Protein AF-A0A4R2CIY2-F1 (afdb_monomer_lite)

Sequence (79 aa):
MRLFVVHDDAGTIYQAVRCPSDAPAPALQTAPGLQFSEVDPPEGFREDADLREFVNNHRAENMARPRGSVVRLTTPEDQ

Radius of gyration: 16.54 Å; chains: 1; bounding box: 28×32×55 Å

Secondary structure (DSSP, 8-state):
-EEEEEEETT--EEEEEEE-TTSPPP---PPTTEEEEEEPPPTT--SHHHHHHHHHHHHHHHHHS-S------------

Structure (mmCIF, N/CA/C/O backbone):
data_AF-A0A4R2CIY2-F1
#
_entry.id   AF-A0A4R2CIY2-F1
#
loop_
_atom_site.group_PDB
_atom_site.id
_atom_site.type_symbol
_atom_site.label_atom_id
_atom_site.label_alt_id
_atom_site.label_comp_id
_atom_site.label_asym_id
_atom_site.label_entity_id
_atom_site.label_seq_id
_atom_site.pdbx_PDB_ins_code
_atom_site.Cartn_x
_atom_site.Cartn_y
_atom_site.Cartn_z
_atom_site.occupancy
_atom_site.B_iso_or_equiv
_atom_site.auth_seq_id
_atom_site.auth_comp_id
_atom_site.auth_asym_id
_atom_site.auth_atom_id
_atom_site.pdbx_PDB_model_num
ATOM 1 N N . MET A 1 1 ? -14.070 1.783 6.237 1.00 77.69 1 MET A N 1
ATOM 2 C CA . MET A 1 1 ? -12.670 1.333 6.386 1.00 77.69 1 MET A CA 1
ATOM 3 C C . MET A 1 1 ? -11.860 2.060 5.336 1.00 77.69 1 MET A C 1
ATOM 5 O O . MET A 1 1 ? -12.373 2.207 4.238 1.00 77.69 1 MET A O 1
ATOM 9 N N . ARG A 1 2 ? -10.663 2.541 5.667 1.00 82.38 2 ARG A N 1
ATOM 10 C CA . ARG A 1 2 ? -9.755 3.192 4.715 1.00 82.38 2 ARG A CA 1
ATOM 11 C C . ARG A 1 2 ? -8.590 2.264 4.419 1.00 82.38 2 ARG A C 1
ATOM 13 O O . ARG A 1 2 ? -8.118 1.577 5.330 1.00 82.38 2 ARG A O 1
ATOM 20 N N . LEU A 1 3 ? -8.148 2.227 3.170 1.00 85.69 3 LEU A N 1
ATOM 21 C CA . LEU A 1 3 ? -6.974 1.471 2.767 1.00 85.69 3 LEU A CA 1
ATOM 22 C C . LEU A 1 3 ? -5.874 2.456 2.406 1.00 85.69 3 LEU A C 1
ATOM 24 O O . LEU A 1 3 ? -6.088 3.402 1.659 1.00 85.69 3 LEU A O 1
ATOM 28 N N . PHE A 1 4 ? -4.692 2.227 2.949 1.00 87.31 4 PHE A N 1
ATOM 29 C CA . PHE A 1 4 ? -3.528 3.016 2.616 1.00 87.31 4 PHE A CA 1
ATOM 30 C C . PHE A 1 4 ? -2.458 2.136 2.002 1.00 87.31 4 PHE A C 1
ATOM 32 O O . PHE A 1 4 ? -2.255 1.002 2.437 1.00 87.31 4 PHE A O 1
ATOM 39 N N . VAL A 1 5 ? -1.755 2.660 1.009 1.00 88.12 5 VAL A N 1
ATOM 40 C CA . VAL A 1 5 ? -0.730 1.924 0.275 1.00 88.12 5 VAL A CA 1
ATOM 41 C C . VAL A 1 5 ? 0.567 2.711 0.233 1.00 88.12 5 VAL A C 1
ATOM 43 O O . VAL A 1 5 ? 0.573 3.933 0.099 1.00 88.12 5 VAL A O 1
ATOM 46 N N . VAL A 1 6 ? 1.673 1.985 0.347 1.00 89.31 6 VAL A N 1
ATOM 47 C CA . VAL A 1 6 ? 3.021 2.498 0.125 1.00 89.31 6 VAL A CA 1
ATOM 48 C C . VAL A 1 6 ? 3.467 2.032 -1.249 1.00 89.31 6 VAL A C 1
ATOM 50 O O . VAL A 1 6 ? 3.536 0.824 -1.500 1.00 89.31 6 VAL A O 1
ATOM 53 N N . HIS A 1 7 ? 3.777 2.977 -2.128 1.00 88.62 7 HIS A N 1
ATOM 54 C CA . HIS A 1 7 ? 4.158 2.697 -3.506 1.00 88.62 7 HIS A CA 1
ATOM 55 C C . HIS A 1 7 ? 5.343 3.547 -3.961 1.00 88.62 7 HIS A C 1
ATOM 57 O O . HIS A 1 7 ? 5.591 4.611 -3.404 1.00 88.62 7 HIS A O 1
ATOM 63 N N . ASP A 1 8 ? 6.094 3.089 -4.961 1.00 88.50 8 ASP A N 1
ATOM 64 C CA . ASP A 1 8 ? 7.094 3.943 -5.618 1.00 88.50 8 ASP A CA 1
ATOM 65 C C . ASP A 1 8 ? 6.468 4.810 -6.726 1.00 88.50 8 ASP A C 1
ATOM 67 O O . ASP A 1 8 ? 5.263 4.744 -6.988 1.00 88.50 8 ASP A O 1
ATOM 71 N N . ASP A 1 9 ? 7.294 5.633 -7.372 1.00 85.06 9 ASP A N 1
ATOM 72 C CA . ASP A 1 9 ? 6.898 6.526 -8.469 1.00 85.06 9 ASP A CA 1
ATOM 73 C C . ASP A 1 9 ? 6.347 5.774 -9.698 1.00 85.06 9 ASP A C 1
ATOM 75 O O . ASP A 1 9 ? 5.440 6.249 -10.374 1.00 85.06 9 ASP A O 1
ATOM 79 N N . ALA A 1 10 ? 6.803 4.540 -9.940 1.00 83.50 10 ALA A N 1
ATOM 80 C CA . ALA A 1 10 ? 6.258 3.655 -10.970 1.00 83.50 10 ALA A CA 1
ATOM 81 C C . ALA A 1 10 ? 4.923 2.996 -10.570 1.00 83.50 10 ALA A C 1
ATOM 83 O O . ALA A 1 10 ? 4.408 2.149 -11.305 1.00 83.50 10 ALA A O 1
ATOM 84 N N . GLY A 1 11 ? 4.380 3.330 -9.395 1.00 81.44 11 GLY A N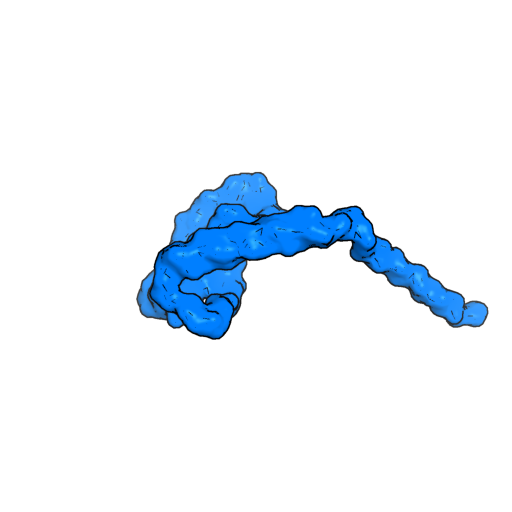 1
ATOM 85 C CA . GLY A 1 11 ? 3.123 2.788 -8.886 1.00 81.44 11 GLY A CA 1
ATOM 86 C C . GLY A 1 11 ? 3.218 1.343 -8.392 1.00 81.44 11 GLY A C 1
ATOM 87 O O . GLY A 1 11 ? 2.188 0.691 -8.232 1.00 81.44 11 GLY A O 1
ATOM 88 N N . THR A 1 12 ? 4.417 0.796 -8.154 1.00 85.25 12 THR A N 1
ATOM 89 C CA . THR A 1 12 ? 4.531 -0.537 -7.539 1.00 85.25 12 THR A CA 1
ATOM 90 C C . THR A 1 12 ? 4.173 -0.432 -6.070 1.00 85.25 12 THR A C 1
ATOM 92 O O . THR A 1 12 ? 4.824 0.299 -5.330 1.00 85.25 12 THR A O 1
ATOM 95 N N . ILE A 1 13 ? 3.171 -1.188 -5.632 1.00 87.56 13 ILE A N 1
ATOM 96 C CA . ILE A 1 13 ? 2.779 -1.238 -4.226 1.00 87.56 13 ILE A CA 1
ATOM 97 C C . ILE A 1 13 ? 3.683 -2.228 -3.484 1.00 87.56 13 ILE A C 1
ATOM 99 O O . ILE A 1 13 ? 3.801 -3.392 -3.870 1.00 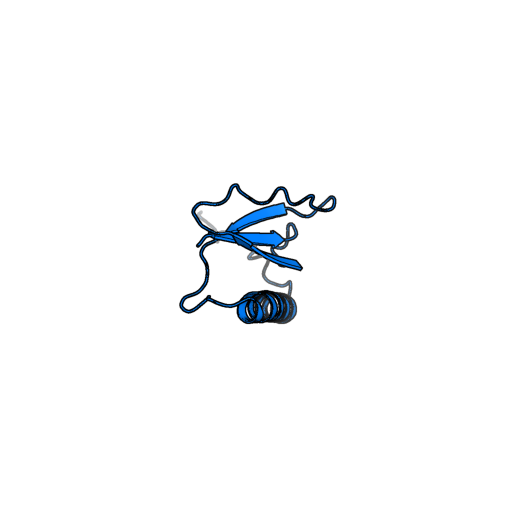87.56 13 ILE A O 1
ATOM 103 N N . TYR A 1 14 ? 4.315 -1.768 -2.405 1.00 85.75 14 TYR A N 1
ATOM 104 C CA . TYR A 1 14 ? 5.177 -2.585 -1.540 1.00 85.75 14 TYR A CA 1
ATOM 105 C C . TYR A 1 14 ? 4.475 -3.001 -0.256 1.00 85.75 14 TYR A C 1
ATOM 107 O O . TYR A 1 14 ? 4.769 -4.061 0.296 1.00 85.75 14 TYR A O 1
ATOM 115 N N . GLN A 1 15 ? 3.561 -2.162 0.223 1.00 86.44 15 GLN A N 1
ATOM 116 C CA . GLN A 1 15 ? 2.846 -2.385 1.465 1.00 86.44 15 GLN A CA 1
ATOM 117 C C . GLN A 1 1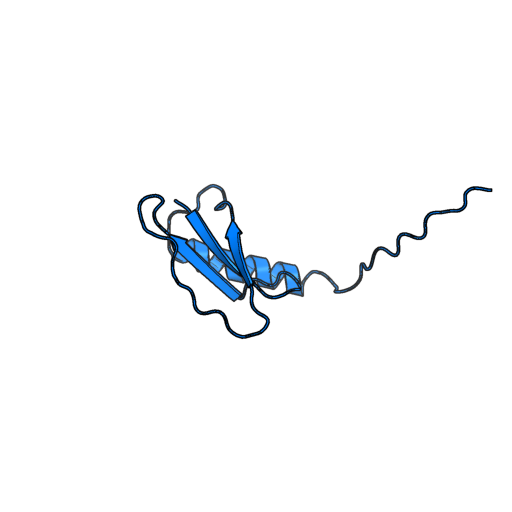5 ? 1.438 -1.814 1.358 1.00 86.44 15 GLN A C 1
ATOM 119 O O . GLN A 1 15 ? 1.234 -0.762 0.758 1.00 86.44 15 GLN A O 1
ATOM 124 N N . ALA A 1 16 ? 0.483 -2.497 1.975 1.00 87.25 16 ALA A N 1
ATOM 125 C CA . ALA A 1 16 ? -0.872 -2.012 2.160 1.00 87.25 16 ALA A CA 1
ATOM 126 C C . ALA A 1 16 ? -1.228 -2.123 3.646 1.00 87.25 16 ALA A C 1
ATOM 128 O O . ALA A 1 16 ? -0.863 -3.098 4.304 1.00 87.25 16 ALA A O 1
ATOM 129 N N . VAL A 1 17 ? -1.917 -1.119 4.178 1.00 85.06 17 VAL A N 1
ATOM 130 C CA . VAL A 1 17 ? -2.328 -1.036 5.579 1.00 85.06 17 VAL A CA 1
ATOM 131 C C . VAL A 1 17 ? -3.789 -0.629 5.634 1.00 85.06 17 VAL A C 1
ATOM 133 O O . VAL A 1 17 ? -4.183 0.417 5.118 1.00 85.06 17 VAL A O 1
ATOM 136 N N . ARG A 1 18 ? -4.600 -1.450 6.300 1.00 81.88 18 ARG A N 1
ATOM 137 C CA . ARG A 1 18 ? -5.985 -1.099 6.603 1.00 81.88 18 ARG A CA 1
ATOM 138 C C . ARG A 1 18 ? -6.039 -0.203 7.830 1.00 81.88 18 ARG A C 1
ATOM 140 O O . ARG A 1 18 ? -5.383 -0.468 8.835 1.00 81.88 18 ARG A O 1
ATOM 147 N N . CYS A 1 19 ? -6.862 0.829 7.763 1.00 81.56 19 CYS A N 1
ATOM 148 C CA . CYS A 1 19 ? -7.123 1.702 8.890 1.00 81.56 19 CYS A CA 1
ATOM 149 C C . CYS A 1 19 ? -8.638 1.809 9.121 1.00 81.56 19 CYS A C 1
ATOM 151 O O . CYS A 1 19 ? -9.407 1.986 8.165 1.00 81.56 19 CYS A O 1
ATOM 153 N N . PRO A 1 20 ? -9.110 1.708 10.374 1.00 80.69 20 PRO A N 1
ATOM 154 C CA . PRO A 1 20 ? -10.487 2.044 10.704 1.00 80.69 20 PRO A CA 1
ATOM 155 C C . PRO A 1 20 ? -10.828 3.459 10.221 1.00 80.69 20 PRO A C 1
ATOM 157 O O . PRO A 1 20 ? -9.997 4.365 10.271 1.00 80.69 20 PRO A O 1
ATOM 160 N N . SER A 1 21 ? -12.066 3.676 9.772 1.00 78.69 21 SER A N 1
ATOM 161 C CA . SER A 1 21 ? -12.505 5.025 9.377 1.00 78.69 21 SER A CA 1
ATOM 162 C C . SER A 1 21 ? -12.464 6.014 10.548 1.00 78.69 21 SER A C 1
ATOM 164 O O . SER A 1 21 ? -12.255 7.197 10.322 1.00 78.69 21 SER A O 1
ATOM 166 N N . ASP A 1 22 ? -12.602 5.509 11.775 1.00 80.50 22 ASP A N 1
ATOM 167 C CA . ASP A 1 22 ? -12.609 6.284 13.022 1.00 80.50 22 ASP A CA 1
ATOM 168 C C . ASP A 1 22 ? -11.206 6.481 13.635 1.00 80.50 22 ASP A C 1
ATOM 170 O O . ASP A 1 22 ? -11.011 7.297 14.529 1.00 80.50 22 ASP A O 1
ATOM 174 N N . ALA A 1 23 ? -10.196 5.754 13.146 1.00 78.19 23 ALA A N 1
ATOM 175 C CA . ALA A 1 23 ? -8.828 5.872 13.641 1.00 78.19 23 ALA A CA 1
ATOM 176 C C . ALA A 1 23 ? -8.069 6.986 12.901 1.00 78.19 23 ALA A C 1
ATOM 178 O O . ALA A 1 23 ? -8.323 7.206 11.716 1.00 78.19 23 ALA A O 1
ATOM 179 N N . PRO A 1 24 ? -7.110 7.677 13.542 1.00 75.25 24 PRO A N 1
ATOM 180 C CA . PRO A 1 24 ? -6.229 8.606 12.840 1.00 75.25 24 PRO A CA 1
ATOM 181 C C . PRO A 1 24 ? -5.426 7.875 11.755 1.00 75.25 24 PRO A C 1
ATOM 183 O O . PRO A 1 24 ? -5.103 6.695 11.900 1.00 75.25 24 PRO A O 1
ATOM 186 N N . ALA A 1 25 ? -5.104 8.584 10.667 1.00 70.75 25 ALA A N 1
ATOM 187 C CA . ALA A 1 25 ? -4.293 8.023 9.590 1.00 70.75 25 ALA A CA 1
ATOM 188 C C . ALA A 1 25 ? -2.964 7.490 10.157 1.00 70.75 25 ALA A C 1
ATOM 190 O O . ALA A 1 25 ? -2.358 8.149 11.012 1.00 70.75 25 ALA A O 1
ATOM 191 N N . PRO A 1 26 ? -2.506 6.306 9.720 1.00 71.88 26 PRO A N 1
ATOM 192 C CA . PRO A 1 26 ? -1.284 5.736 10.251 1.00 71.88 26 PRO A CA 1
ATOM 193 C C . PRO A 1 26 ? -0.109 6.621 9.829 1.00 71.88 26 PRO A C 1
ATOM 195 O O . PRO A 1 26 ? 0.072 6.910 8.647 1.00 71.88 26 PRO A O 1
ATOM 198 N N . ALA A 1 27 ? 0.696 7.054 10.800 1.00 69.75 27 ALA A N 1
ATOM 199 C CA . ALA A 1 27 ? 1.944 7.760 10.539 1.00 69.75 27 ALA A CA 1
ATOM 200 C C . ALA A 1 27 ? 2.978 6.757 10.005 1.00 69.75 27 ALA A C 1
ATOM 202 O O . ALA A 1 27 ? 3.825 6.256 10.745 1.00 69.75 27 ALA A O 1
ATOM 203 N N . LEU A 1 28 ? 2.857 6.400 8.727 1.00 70.69 28 LEU A N 1
ATOM 204 C CA . LEU A 1 28 ? 3.805 5.516 8.069 1.00 70.69 28 LEU A CA 1
ATOM 205 C C . LEU A 1 28 ? 5.023 6.319 7.639 1.00 70.69 28 LEU A C 1
ATOM 207 O O . LEU A 1 28 ? 4.955 7.202 6.787 1.00 70.69 28 LEU A O 1
ATOM 211 N N . GLN A 1 29 ? 6.157 5.991 8.245 1.00 74.25 29 GLN A N 1
ATOM 212 C CA . GLN A 1 29 ? 7.443 6.512 7.828 1.00 74.25 29 GLN A CA 1
ATOM 213 C C . GLN A 1 29 ? 7.865 5.751 6.567 1.00 74.25 29 GLN A C 1
ATOM 215 O O . GLN A 1 29 ? 8.297 4.600 6.640 1.00 74.25 29 GLN A O 1
ATOM 220 N N . THR A 1 30 ? 7.673 6.360 5.397 1.00 77.06 30 THR A N 1
ATOM 221 C CA . THR A 1 30 ? 8.088 5.757 4.128 1.00 77.06 30 THR A CA 1
ATOM 222 C C . THR A 1 30 ? 9.582 5.965 3.893 1.00 77.06 30 THR A C 1
ATOM 224 O O . THR A 1 30 ? 10.172 6.969 4.297 1.00 77.06 30 THR A O 1
ATOM 227 N N . ALA A 1 31 ? 10.224 4.985 3.255 1.00 82.00 31 ALA A N 1
ATOM 228 C CA . ALA A 1 31 ? 11.602 5.138 2.804 1.00 82.00 31 ALA A CA 1
ATOM 229 C C . ALA A 1 31 ? 11.692 6.223 1.707 1.00 82.00 31 ALA A C 1
ATOM 231 O O . ALA A 1 31 ? 10.714 6.447 0.989 1.00 82.00 31 ALA A O 1
ATOM 232 N N . PRO A 1 32 ? 12.848 6.889 1.529 1.00 82.31 32 PRO A N 1
ATOM 233 C CA . PRO A 1 32 ? 13.033 7.847 0.442 1.00 82.31 32 PRO A CA 1
ATOM 234 C C . PRO A 1 32 ? 12.749 7.201 -0.922 1.00 82.31 32 PRO A C 1
ATOM 236 O O . PRO A 1 32 ? 13.251 6.119 -1.222 1.00 82.31 32 PRO A O 1
ATOM 239 N N . GLY A 1 33 ? 11.931 7.874 -1.735 1.00 82.38 33 GLY A N 1
ATOM 240 C CA . GLY A 1 33 ? 11.441 7.361 -3.021 1.00 82.38 33 GLY A CA 1
ATOM 241 C C . GLY A 1 33 ? 10.138 6.556 -2.939 1.00 82.38 33 GLY A C 1
ATOM 242 O O . GLY A 1 33 ? 9.606 6.178 -3.980 1.00 82.38 33 GLY A O 1
ATOM 243 N N . LEU A 1 34 ? 9.602 6.326 -1.735 1.00 87.94 34 LEU A N 1
ATOM 244 C CA . LEU A 1 34 ? 8.286 5.728 -1.529 1.00 87.94 34 LEU A CA 1
ATOM 245 C C . LEU A 1 34 ? 7.268 6.781 -1.090 1.00 87.94 34 LEU A C 1
ATOM 247 O O . LEU A 1 34 ? 7.500 7.581 -0.180 1.00 87.94 34 LEU A O 1
ATOM 251 N N . GLN A 1 35 ? 6.116 6.730 -1.738 1.00 86.62 35 GLN A N 1
ATOM 252 C CA . GLN A 1 35 ? 4.957 7.569 -1.510 1.00 86.62 35 GLN A CA 1
ATOM 253 C C . GLN A 1 35 ? 3.897 6.788 -0.741 1.00 86.62 35 GLN A C 1
ATOM 255 O O . GLN A 1 35 ? 3.849 5.556 -0.776 1.00 86.62 35 GLN A O 1
ATOM 260 N N . PHE A 1 36 ? 3.060 7.526 -0.026 1.00 88.25 36 PHE A N 1
ATOM 261 C CA . PHE A 1 36 ? 1.978 6.990 0.779 1.00 88.25 36 PHE A CA 1
ATOM 262 C C . PHE A 1 36 ? 0.670 7.645 0.356 1.00 88.25 36 PHE A C 1
ATOM 264 O O . PHE A 1 36 ? 0.563 8.871 0.399 1.00 88.25 36 PHE A O 1
ATOM 271 N N . SER A 1 37 ? -0.310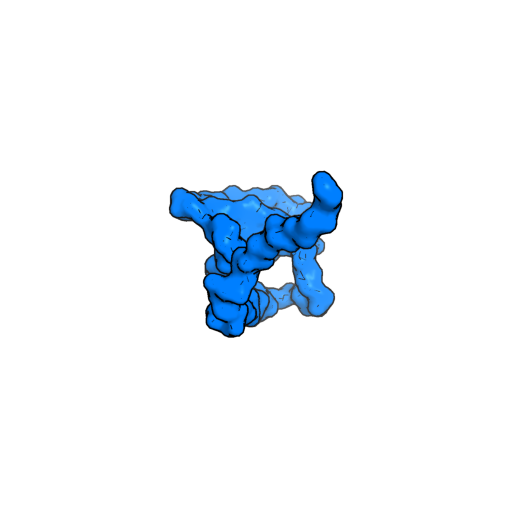 6.825 -0.020 1.00 87.31 37 SER A N 1
ATOM 272 C CA . SER A 1 37 ? -1.587 7.294 -0.560 1.00 87.31 37 SER A CA 1
ATOM 273 C C . SER A 1 37 ? -2.756 6.510 0.027 1.00 87.31 37 SER A C 1
ATOM 275 O O . SER A 1 37 ? -2.654 5.304 0.268 1.00 87.31 37 SER A O 1
ATOM 277 N N . GLU A 1 38 ? -3.875 7.197 0.251 1.00 88.44 38 GLU A N 1
ATOM 278 C CA . GLU A 1 38 ? -5.162 6.563 0.542 1.00 88.44 38 GLU A CA 1
ATOM 279 C C . GLU A 1 38 ? -5.784 6.079 -0.770 1.00 88.44 38 GLU A C 1
ATOM 281 O O . GLU A 1 38 ? -5.774 6.799 -1.768 1.00 88.44 38 GLU A O 1
ATOM 286 N N . VAL A 1 39 ? -6.302 4.856 -0.772 1.00 85.50 39 VAL A N 1
ATOM 287 C CA . VAL A 1 39 ? -6.989 4.250 -1.913 1.00 85.50 39 VAL A CA 1
ATOM 288 C C . VAL A 1 39 ? -8.286 3.606 -1.451 1.00 85.50 39 VAL A C 1
ATOM 290 O O . VAL A 1 39 ? -8.435 3.212 -0.289 1.00 85.50 39 VAL A O 1
ATOM 293 N N . ASP A 1 40 ? -9.221 3.460 -2.380 1.00 82.50 40 ASP A N 1
ATOM 294 C CA . ASP A 1 40 ? -10.436 2.710 -2.118 1.00 82.50 40 ASP A CA 1
ATOM 295 C C . ASP A 1 40 ? -10.117 1.214 -1.973 1.00 82.50 40 ASP A C 1
ATOM 297 O O . ASP A 1 40 ? -9.441 0.632 -2.831 1.00 82.50 40 ASP A O 1
ATOM 301 N N . PRO A 1 41 ? -10.573 0.565 -0.887 1.00 76.88 41 PRO A N 1
ATOM 302 C CA . PRO A 1 41 ? -10.441 -0.873 -0.762 1.00 76.88 41 PRO A CA 1
ATOM 303 C C . PRO A 1 41 ? -11.268 -1.576 -1.852 1.00 76.88 41 PRO A C 1
ATOM 305 O O . PRO A 1 41 ? -12.398 -1.159 -2.122 1.00 76.88 41 PRO A O 1
ATOM 308 N N . PRO A 1 42 ? -10.752 -2.669 -2.441 1.00 75.19 42 PRO A N 1
ATOM 309 C CA . PRO A 1 42 ? -11.518 -3.517 -3.347 1.00 75.19 42 PRO A CA 1
ATOM 310 C C . PRO A 1 42 ? -12.842 -3.995 -2.735 1.00 75.19 42 PRO A C 1
ATOM 312 O O . PRO A 1 42 ? -13.000 -4.092 -1.515 1.00 75.19 42 PRO A O 1
ATOM 315 N N . GLU A 1 43 ? -13.803 -4.357 -3.581 1.00 73.81 43 GLU A N 1
ATOM 316 C CA . GLU A 1 43 ? -15.038 -4.971 -3.099 1.00 73.81 43 GLU A CA 1
ATOM 317 C C . GLU A 1 43 ? -14.723 -6.300 -2.387 1.00 73.81 43 GLU A C 1
ATOM 319 O O . GLU A 1 43 ? -13.979 -7.132 -2.899 1.00 73.81 43 GLU A O 1
ATOM 324 N N . GLY A 1 44 ? -15.254 -6.486 -1.174 1.00 69.50 44 GLY A N 1
ATOM 325 C CA . GLY A 1 44 ? -15.012 -7.690 -0.367 1.00 69.50 44 GLY A CA 1
ATOM 326 C C . GLY A 1 44 ? -13.797 -7.631 0.567 1.00 69.50 44 GLY A C 1
ATOM 327 O O . GLY A 1 44 ? -13.650 -8.525 1.393 1.00 69.50 44 GLY A O 1
ATOM 328 N N . PHE A 1 45 ? -12.999 -6.561 0.527 1.00 71.88 45 PHE A N 1
ATOM 329 C CA . PHE A 1 45 ? -11.812 -6.401 1.371 1.00 71.88 45 PHE A CA 1
ATOM 330 C C . PHE A 1 45 ? -12.172 -6.271 2.858 1.00 71.88 45 PHE A C 1
ATOM 332 O O . PHE A 1 45 ? -12.704 -5.242 3.296 1.00 71.88 45 PHE A O 1
ATOM 339 N N . ARG A 1 46 ? -11.913 -7.312 3.657 1.00 70.44 46 ARG A N 1
ATOM 340 C CA . ARG A 1 46 ? -12.335 -7.357 5.071 1.00 70.44 46 ARG A CA 1
ATOM 341 C C . ARG A 1 46 ? -11.249 -7.856 6.018 1.00 70.44 46 ARG A C 1
ATOM 343 O O . ARG A 1 46 ? -11.291 -7.514 7.203 1.00 70.44 46 ARG A O 1
ATOM 350 N N . GLU A 1 47 ? -10.255 -8.584 5.525 1.00 74.00 47 GLU A N 1
ATOM 351 C CA . GLU A 1 47 ? -9.268 -9.302 6.329 1.00 74.00 47 GLU A CA 1
ATOM 352 C C . GLU A 1 47 ? -7.824 -8.902 5.981 1.00 74.00 47 GLU A C 1
ATOM 354 O O . GLU A 1 47 ? -7.528 -8.368 4.916 1.00 74.00 47 GLU A O 1
ATOM 359 N N . ASP A 1 48 ? -6.883 -9.149 6.900 1.00 70.19 48 ASP A N 1
ATOM 360 C CA . ASP A 1 48 ? -5.453 -8.896 6.649 1.00 70.19 48 ASP A CA 1
ATOM 361 C C . ASP A 1 48 ? -4.877 -9.804 5.544 1.00 70.19 48 ASP A C 1
ATOM 363 O O . ASP A 1 48 ? -3.876 -9.459 4.915 1.00 70.19 48 ASP A O 1
ATOM 367 N N . ALA A 1 49 ? -5.510 -10.952 5.276 1.00 75.12 49 ALA A N 1
ATOM 368 C CA . ALA A 1 49 ? -5.142 -11.824 4.161 1.00 75.12 49 ALA A CA 1
ATOM 369 C C . ALA A 1 49 ? -5.311 -11.115 2.804 1.00 75.12 49 ALA A C 1
ATOM 371 O O . ALA A 1 49 ? -4.437 -11.240 1.940 1.00 75.12 49 ALA A O 1
ATOM 372 N N . ASP A 1 50 ? -6.355 -10.291 2.670 1.00 79.94 50 ASP A N 1
ATOM 373 C CA . ASP A 1 50 ? -6.642 -9.526 1.457 1.00 79.94 50 ASP A CA 1
ATOM 374 C C . ASP A 1 50 ? -5.541 -8.491 1.167 1.00 79.94 50 ASP A C 1
ATOM 376 O O . ASP A 1 50 ? -5.189 -8.263 0.013 1.00 79.94 50 ASP A O 1
ATOM 380 N N . LEU A 1 51 ? -4.921 -7.903 2.205 1.00 80.00 51 LEU A N 1
ATOM 381 C CA . LEU A 1 51 ? -3.797 -6.960 2.053 1.00 80.00 51 LEU A CA 1
ATOM 382 C C . LEU A 1 51 ? -2.610 -7.609 1.356 1.00 80.00 51 LEU A C 1
ATOM 384 O O . LEU A 1 51 ? -1.994 -7.019 0.466 1.00 80.00 51 LEU A O 1
ATOM 388 N N . ARG A 1 52 ? -2.275 -8.829 1.775 1.00 82.25 52 ARG A N 1
ATOM 389 C CA . ARG A 1 52 ? -1.134 -9.549 1.218 1.00 82.25 52 ARG A CA 1
ATOM 390 C C . ARG A 1 52 ? -1.414 -9.992 -0.211 1.00 82.25 52 ARG A C 1
ATOM 392 O O . ARG A 1 52 ? -0.525 -9.885 -1.055 1.00 82.25 52 ARG A O 1
ATOM 399 N N . GLU A 1 53 ? -2.627 -10.466 -0.478 1.00 83.50 53 GLU A N 1
ATOM 400 C CA . GLU A 1 53 ? -3.048 -10.848 -1.823 1.00 83.50 53 GLU A CA 1
ATOM 401 C C . GLU A 1 53 ? -3.087 -9.641 -2.766 1.00 83.50 53 GLU A C 1
ATOM 403 O O . GLU A 1 53 ? -2.521 -9.705 -3.851 1.00 83.50 53 GLU A O 1
ATOM 408 N N . PHE A 1 54 ? -3.624 -8.504 -2.322 1.00 84.06 54 PHE A N 1
ATOM 409 C CA . PHE A 1 54 ? -3.635 -7.251 -3.076 1.00 84.06 54 PHE A CA 1
ATOM 410 C C . PHE A 1 54 ? -2.233 -6.793 -3.476 1.00 84.06 54 PHE A C 1
ATOM 412 O O . PHE A 1 54 ? -1.979 -6.528 -4.650 1.00 84.06 54 PHE A O 1
ATOM 419 N N . VAL A 1 55 ? -1.296 -6.747 -2.523 1.00 85.12 55 VAL A N 1
ATOM 420 C CA . VAL A 1 55 ? 0.096 -6.376 -2.816 1.00 85.12 55 VAL A CA 1
ATOM 421 C C . VAL A 1 55 ? 0.725 -7.370 -3.795 1.00 85.12 55 VAL A C 1
ATOM 423 O O . VAL A 1 55 ? 1.415 -6.961 -4.728 1.00 85.12 55 VAL A O 1
ATOM 426 N N . ASN A 1 56 ? 0.479 -8.670 -3.623 1.00 83.31 56 ASN A N 1
ATOM 427 C CA . ASN A 1 56 ? 1.005 -9.692 -4.526 1.00 83.31 56 ASN A CA 1
ATOM 428 C C . ASN A 1 56 ? 0.425 -9.579 -5.940 1.00 83.31 56 ASN A C 1
ATOM 430 O O . ASN A 1 56 ? 1.198 -9.615 -6.895 1.00 83.31 56 ASN A O 1
ATOM 434 N N . ASN A 1 57 ? -0.888 -9.394 -6.078 1.00 82.94 57 ASN A N 1
ATOM 435 C CA . ASN A 1 57 ? -1.559 -9.208 -7.362 1.00 82.94 57 ASN A CA 1
ATOM 436 C C . ASN A 1 57 ? -1.034 -7.953 -8.057 1.00 82.94 57 ASN A C 1
ATOM 438 O O . ASN A 1 57 ? -0.590 -8.029 -9.197 1.00 82.94 57 ASN A O 1
ATOM 442 N N . HIS A 1 58 ? -0.937 -6.831 -7.342 1.00 80.69 58 HIS A N 1
ATOM 443 C CA . HIS A 1 58 ? -0.443 -5.583 -7.914 1.00 80.69 58 HIS A CA 1
ATOM 444 C C . HIS A 1 58 ? 1.036 -5.668 -8.329 1.00 80.69 58 HIS A C 1
ATOM 446 O O . HIS A 1 58 ? 1.448 -5.078 -9.330 1.00 80.69 58 HIS A O 1
ATOM 452 N N . ARG A 1 59 ? 1.864 -6.419 -7.588 1.00 79.25 59 ARG A N 1
ATOM 453 C CA . ARG A 1 59 ? 3.252 -6.704 -7.991 1.00 79.25 59 ARG A CA 1
ATOM 454 C C . ARG A 1 59 ? 3.308 -7.635 -9.196 1.00 79.25 59 ARG A C 1
ATOM 456 O O . ARG A 1 59 ? 4.111 -7.384 -10.091 1.00 79.25 59 ARG A O 1
ATOM 463 N N . ALA A 1 60 ? 2.468 -8.667 -9.241 1.00 79.31 60 ALA A N 1
ATOM 464 C CA . ALA A 1 60 ? 2.376 -9.580 -10.375 1.00 79.31 60 ALA A CA 1
ATOM 465 C C . ALA A 1 60 ? 1.921 -8.848 -11.643 1.00 79.31 60 ALA A C 1
ATOM 467 O O . ALA A 1 60 ? 2.527 -9.036 -12.690 1.00 79.31 60 ALA A O 1
ATOM 468 N N . GLU A 1 61 ? 0.939 -7.952 -11.551 1.00 74.00 61 GLU A N 1
ATOM 469 C CA . GLU A 1 61 ? 0.489 -7.109 -12.661 1.00 74.00 61 GLU A CA 1
ATOM 470 C C . GLU A 1 61 ? 1.562 -6.113 -13.112 1.00 74.00 61 GLU A C 1
ATOM 472 O O . GLU A 1 61 ? 1.760 -5.926 -14.312 1.00 74.00 61 GLU A O 1
ATOM 477 N N . ASN A 1 62 ? 2.300 -5.501 -12.180 1.00 67.75 62 ASN A N 1
ATOM 478 C CA . ASN A 1 62 ? 3.401 -4.597 -12.524 1.00 67.75 62 ASN A CA 1
ATOM 479 C C . ASN A 1 62 ? 4.578 -5.353 -13.179 1.00 67.75 62 ASN A C 1
ATOM 481 O O . ASN A 1 62 ? 5.187 -4.842 -14.112 1.00 67.75 62 ASN A O 1
ATOM 485 N N . MET A 1 63 ? 4.854 -6.596 -12.760 1.00 63.25 63 MET A N 1
ATOM 486 C CA . MET A 1 63 ? 5.841 -7.472 -13.411 1.00 63.25 63 MET A CA 1
ATOM 487 C C . MET A 1 63 ? 5.358 -8.030 -14.756 1.00 63.25 63 MET A C 1
ATOM 489 O O . MET A 1 63 ? 6.167 -8.221 -15.663 1.00 63.25 63 MET A O 1
ATOM 493 N N . ALA A 1 64 ? 4.059 -8.310 -14.888 1.00 60.78 64 ALA A N 1
ATOM 494 C CA . ALA A 1 64 ? 3.449 -8.837 -16.106 1.00 60.78 64 ALA A CA 1
ATOM 495 C C . ALA A 1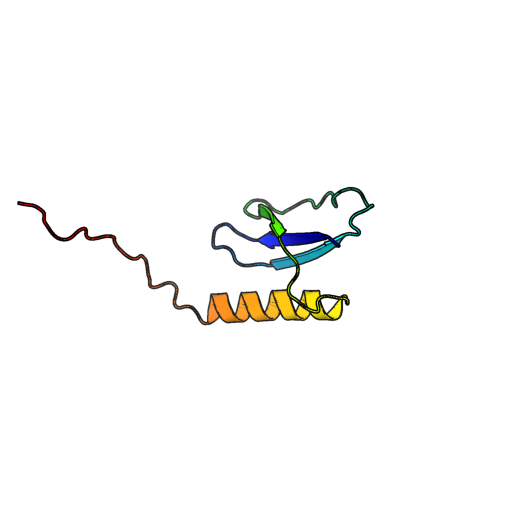 64 ? 3.232 -7.753 -17.167 1.00 60.78 64 ALA A C 1
ATOM 497 O O . ALA A 1 64 ? 3.178 -8.064 -18.357 1.00 60.78 64 ALA A O 1
ATOM 498 N N . ARG A 1 65 ? 3.140 -6.479 -16.769 1.00 51.16 65 ARG A N 1
ATOM 499 C CA . ARG A 1 65 ? 3.193 -5.365 -17.710 1.00 51.16 65 ARG A CA 1
ATOM 500 C C . ARG A 1 65 ? 4.631 -5.217 -18.208 1.00 51.16 65 ARG A C 1
ATOM 502 O O . ARG A 1 65 ? 5.500 -4.816 -17.433 1.00 51.16 65 ARG A O 1
ATOM 509 N N . PRO A 1 66 ? 4.924 -5.466 -19.499 1.00 48.12 66 PRO A N 1
ATOM 510 C CA . PRO A 1 66 ? 6.177 -4.986 -20.052 1.00 48.12 66 PRO A CA 1
ATOM 511 C C . PRO A 1 66 ? 6.223 -3.473 -19.810 1.00 48.12 66 PRO A C 1
ATOM 513 O O . PRO A 1 66 ? 5.256 -2.767 -20.104 1.00 48.12 66 PRO A O 1
ATOM 516 N N . ARG A 1 67 ? 7.336 -2.972 -19.261 1.00 51.47 67 ARG A N 1
ATOM 517 C CA . ARG A 1 67 ? 7.680 -1.540 -19.161 1.00 51.47 67 ARG A CA 1
ATOM 518 C C . ARG A 1 67 ? 7.858 -0.924 -20.562 1.00 51.47 67 ARG A C 1
ATOM 520 O O . ARG A 1 67 ? 8.914 -0.414 -20.915 1.00 51.47 67 ARG A O 1
ATOM 527 N N . GLY A 1 68 ? 6.838 -1.045 -21.396 1.00 48.53 68 GLY A N 1
ATOM 528 C CA . GLY A 1 68 ? 6.871 -0.883 -22.837 1.00 48.53 68 GLY A CA 1
ATOM 529 C C . GLY A 1 68 ? 5.518 -0.403 -23.324 1.00 48.53 68 GLY A C 1
ATOM 530 O O . GLY A 1 68 ? 4.879 -1.041 -24.146 1.00 48.53 68 GLY A O 1
ATOM 531 N N . SER A 1 69 ? 5.060 0.713 -22.775 1.00 47.03 69 SER A N 1
ATOM 532 C CA . SER A 1 69 ? 4.149 1.626 -23.457 1.00 47.03 69 SER A CA 1
ATOM 533 C C . SER A 1 69 ? 4.350 3.000 -22.838 1.00 47.03 69 SER A C 1
ATOM 535 O O . SER A 1 69 ? 3.467 3.568 -22.205 1.00 47.03 69 SER A O 1
ATOM 537 N N . VAL A 1 70 ? 5.543 3.560 -23.064 1.00 49.53 70 VAL A N 1
ATOM 538 C CA . VAL A 1 70 ? 5.582 4.982 -23.404 1.00 49.53 70 VAL A CA 1
ATOM 539 C C . VAL A 1 70 ? 4.725 5.063 -24.659 1.00 49.53 70 VAL A C 1
ATOM 541 O O . VAL A 1 70 ? 5.204 4.798 -25.761 1.00 49.53 70 VAL A O 1
ATOM 544 N N . VAL A 1 71 ? 3.428 5.317 -24.489 1.00 48.94 71 VAL A N 1
ATOM 545 C CA . VAL A 1 71 ? 2.614 5.824 -25.581 1.00 48.94 71 VAL A CA 1
ATOM 546 C C . VAL A 1 71 ? 3.233 7.179 -25.856 1.00 48.94 71 VAL A C 1
ATOM 548 O O . VAL A 1 71 ? 2.930 8.179 -25.210 1.00 48.94 71 VAL A O 1
ATOM 551 N N . ARG A 1 72 ? 4.219 7.181 -26.752 1.00 48.81 72 ARG A N 1
ATOM 552 C CA . ARG A 1 72 ? 4.640 8.383 -27.436 1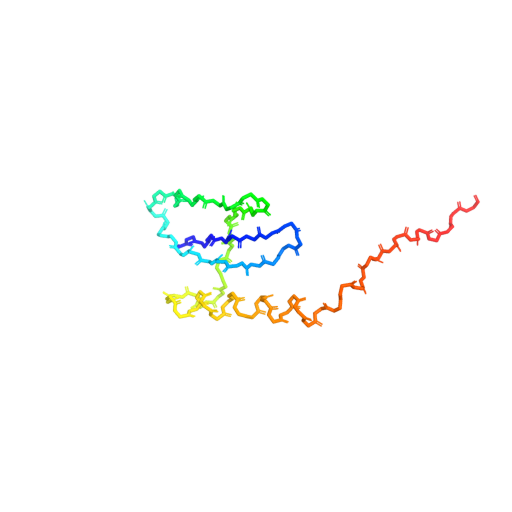.00 48.81 72 ARG A CA 1
ATOM 553 C C . ARG A 1 72 ? 3.345 8.835 -28.092 1.00 48.81 72 ARG A C 1
ATOM 555 O O . ARG A 1 72 ? 2.893 8.208 -29.044 1.00 48.81 72 ARG A O 1
ATOM 562 N N . LEU A 1 73 ? 2.700 9.844 -27.514 1.00 48.19 73 LEU A N 1
ATOM 563 C CA . LEU A 1 73 ? 1.747 10.680 -28.223 1.00 48.19 73 LEU A CA 1
ATOM 564 C C . LEU A 1 73 ? 2.550 11.316 -29.362 1.00 48.19 73 LEU A C 1
ATOM 566 O O . LEU A 1 73 ? 2.999 12.451 -29.278 1.00 48.19 73 LEU A O 1
ATOM 570 N N . THR A 1 74 ? 2.827 10.543 -30.409 1.00 50.59 74 THR A N 1
ATOM 571 C CA . THR A 1 74 ? 2.905 11.095 -31.745 1.00 50.59 74 THR A CA 1
ATOM 572 C C . THR A 1 74 ? 1.474 11.488 -32.037 1.00 50.59 74 THR A C 1
ATOM 574 O O . THR A 1 74 ? 0.671 10.659 -32.460 1.00 50.59 74 THR A O 1
ATOM 577 N N . THR A 1 75 ? 1.130 12.727 -31.697 1.00 54.56 75 THR A N 1
ATOM 578 C CA . THR A 1 75 ? 0.068 13.428 -32.403 1.00 54.56 75 THR A CA 1
ATOM 579 C C . THR A 1 75 ? 0.348 13.219 -33.891 1.00 54.56 75 THR A C 1
ATOM 581 O O . THR A 1 75 ? 1.429 13.607 -34.346 1.00 54.56 75 THR A O 1
ATOM 584 N N . PRO A 1 76 ? -0.529 12.526 -34.636 1.00 56.78 76 PRO A N 1
ATOM 585 C CA . PRO A 1 76 ? -0.457 12.592 -36.078 1.00 56.78 76 PRO A CA 1
ATOM 586 C C . PRO A 1 76 ? -0.740 14.042 -36.479 1.00 56.78 76 PRO A C 1
ATOM 588 O O . PRO A 1 76 ? -1.575 14.713 -35.875 1.00 56.78 76 PRO A O 1
ATOM 591 N N . GLU A 1 77 ? 0.060 14.491 -37.434 1.00 57.62 77 GLU A N 1
ATOM 592 C CA . GLU A 1 77 ? -0.009 15.728 -38.206 1.00 57.62 77 GLU A CA 1
ATOM 593 C C . GLU A 1 77 ? -1.372 16.443 -38.212 1.00 57.62 77 GLU A C 1
ATOM 595 O O . GLU A 1 77 ? -2.394 15.847 -38.548 1.00 57.62 77 GLU A O 1
ATOM 600 N N . ASP A 1 78 ? -1.346 17.755 -37.961 1.00 57.34 78 ASP A N 1
ATOM 601 C CA . ASP A 1 78 ? -2.294 18.691 -38.565 1.00 57.34 78 ASP A CA 1
ATOM 602 C C . ASP A 1 78 ? -1.483 19.773 -39.301 1.00 57.34 78 ASP A C 1
ATOM 604 O O . ASP A 1 78 ? -0.848 20.612 -38.666 1.00 57.34 78 ASP A O 1
ATOM 608 N N . GLN A 1 79 ? -1.477 19.617 -40.630 1.00 47.94 79 GLN A N 1
ATOM 609 C CA . GLN A 1 79 ? -1.286 20.584 -41.730 1.00 47.94 79 GLN A CA 1
ATOM 610 C C . GLN A 1 79 ? -0.010 21.434 -41.849 1.00 47.94 79 GLN A C 1
ATOM 612 O O . GLN A 1 79 ? 0.290 22.277 -40.979 1.00 47.94 79 GLN A O 1
#

pLDDT: mean 74.55, std 12.93, range [47.03, 89.31]

Foldseek 3Di:
DKKKFKAAPLRQTPFIDDDDPPDPDDPDDHDPRIDMDIDDDDPPPDDPVVRVVVNVVSNVVSVVDDPPDPVPPPPPDDD